Protein AF-A0AAD6ESE1-F1 (afdb_monomer_lite)

Sequence (144 aa):
MTAIGFGIGLATYAAGLIVGGLNGTIPGVFNPVYVENIKKGIHRSHSGAYDKEGRFVLEKFEQVFTKFGKTKPNALTLPEIDQLIEGHKEPNDPLGPLSETVEWKLLYIAAKDKDGFLNKDTAIGAFDGSLWDKMAKQKSSPTN

Radius of gyration: 15.94 Å; chains: 1; bounding box: 52×32×42 Å

InterPro domains:
  IPR007736 Caleosin-related [PF05042] (3-135)
  IPR007736 Caleosin-related [PTHR31495] (2-141)

Foldseek 3Di:
DVLLPDDPVLVQVVQQVVCCQQPVDGGDNPDDRDPVSVVSVLDQQLLNCADPVRDGDLVSLLVLQVVQVPPDRQKDAPVSLVVVLVVSDDPPDPCNSVVSCSVPVVLQVRAADPVRIRGNVLSVCVVVVVNVVVSNVVSVDDDD

Structure (mmCIF, N/CA/C/O backbone):
data_AF-A0AAD6ESE1-F1
#
_entry.id   AF-A0AAD6ESE1-F1
#
loop_
_atom_site.group_PDB
_atom_site.id
_atom_site.type_symbol
_atom_site.label_atom_id
_atom_site.label_alt_id
_atom_site.label_comp_id
_atom_site.label_asym_id
_atom_site.label_entity_id
_atom_site.label_seq_id
_atom_site.pdbx_PDB_ins_code
_atom_site.Cartn_x
_atom_site.Cartn_y
_atom_site.Cartn_z
_atom_site.occupancy
_atom_site.B_iso_or_equiv
_atom_site.auth_seq_id
_atom_site.auth_comp_id
_atom_site.auth_asym_id
_atom_site.auth_atom_id
_atom_site.pdbx_PDB_model_num
ATOM 1 N N . MET A 1 1 ? -12.373 7.014 -9.662 1.00 52.81 1 MET A N 1
ATOM 2 C CA . MET A 1 1 ? -11.920 7.619 -8.384 1.00 52.81 1 MET A CA 1
ATOM 3 C C . MET A 1 1 ? -12.974 8.509 -7.720 1.00 52.81 1 MET A C 1
ATOM 5 O O . MET A 1 1 ? -13.251 8.300 -6.548 1.00 52.81 1 MET A O 1
ATOM 9 N N . THR A 1 2 ? -13.649 9.420 -8.427 1.00 61.19 2 THR A N 1
ATOM 10 C CA . THR A 1 2 ? -14.770 10.206 -7.852 1.00 61.19 2 THR A CA 1
ATOM 11 C C . THR A 1 2 ? -15.949 9.336 -7.392 1.00 61.19 2 THR A C 1
ATOM 13 O O . THR A 1 2 ? -16.521 9.555 -6.321 1.00 61.19 2 THR A O 1
ATOM 16 N N . ALA A 1 3 ? -16.245 8.269 -8.145 1.00 56.31 3 ALA A N 1
ATOM 17 C CA . ALA A 1 3 ? -17.254 7.265 -7.797 1.00 56.31 3 ALA A CA 1
ATOM 18 C C . ALA A 1 3 ? -17.034 6.634 -6.409 1.00 56.31 3 ALA A C 1
ATOM 20 O O . ALA A 1 3 ? -18.006 6.361 -5.724 1.00 56.31 3 ALA A O 1
ATOM 21 N N . ILE A 1 4 ? -15.791 6.528 -5.929 1.00 59.03 4 ILE A N 1
ATOM 22 C CA . ILE A 1 4 ? -15.436 5.910 -4.636 1.00 59.03 4 ILE A CA 1
ATOM 23 C C . ILE A 1 4 ? -15.078 6.933 -3.539 1.00 59.03 4 ILE A C 1
ATOM 25 O O . ILE A 1 4 ? -14.591 6.554 -2.485 1.00 59.03 4 ILE A O 1
ATOM 29 N N . GLY A 1 5 ? -15.346 8.229 -3.756 1.00 56.50 5 GLY A N 1
ATOM 30 C CA . GLY A 1 5 ? -15.248 9.260 -2.706 1.00 56.50 5 GLY A CA 1
ATOM 31 C C . GLY A 1 5 ? -14.001 10.145 -2.755 1.00 56.50 5 GLY A C 1
ATOM 32 O O . GLY A 1 5 ? -13.892 11.075 -1.962 1.00 56.50 5 GLY A O 1
ATOM 33 N N . PHE A 1 6 ? -13.095 9.930 -3.710 1.00 63.66 6 PHE A N 1
ATOM 34 C CA . PHE A 1 6 ? -11.950 10.819 -3.897 1.00 63.66 6 PHE A CA 1
ATOM 35 C C . PHE A 1 6 ? -12.351 12.134 -4.576 1.00 63.66 6 PHE A C 1
ATOM 37 O O . PHE A 1 6 ? -13.082 12.136 -5.570 1.00 63.66 6 PHE A O 1
ATOM 44 N N . GLY A 1 7 ? -11.842 13.256 -4.061 1.00 69.88 7 GLY A N 1
ATOM 45 C CA . GLY A 1 7 ? -12.043 14.578 -4.657 1.00 69.88 7 GLY A CA 1
ATOM 46 C C . GLY A 1 7 ? -11.456 14.685 -6.071 1.00 69.88 7 GLY A C 1
ATOM 47 O O . GLY A 1 7 ? -10.522 13.966 -6.429 1.00 69.88 7 GLY A O 1
ATOM 48 N N . ILE A 1 8 ? -11.990 15.613 -6.871 1.00 67.94 8 ILE A N 1
ATOM 49 C CA . ILE A 1 8 ? -11.618 15.793 -8.287 1.00 67.94 8 ILE A CA 1
ATOM 50 C C . ILE A 1 8 ? -10.112 16.053 -8.452 1.00 67.94 8 ILE A C 1
ATOM 52 O O . ILE A 1 8 ? -9.497 15.484 -9.346 1.00 67.94 8 ILE A O 1
ATOM 56 N N . GLY A 1 9 ? -9.494 16.838 -7.561 1.00 66.62 9 GLY A N 1
ATOM 57 C CA . GLY A 1 9 ? -8.054 17.121 -7.620 1.00 66.62 9 GLY A CA 1
ATOM 58 C C . GLY A 1 9 ? -7.183 15.865 -7.497 1.00 66.62 9 GLY A C 1
ATOM 59 O O . GLY A 1 9 ? -6.293 15.645 -8.315 1.00 66.62 9 GLY A O 1
ATOM 60 N N . LEU A 1 10 ? -7.487 14.998 -6.526 1.00 64.88 10 LEU A N 1
ATOM 61 C CA . LEU A 1 10 ? -6.757 13.744 -6.323 1.00 64.88 10 LEU A CA 1
ATOM 62 C C . LEU A 1 10 ? -7.011 12.745 -7.458 1.00 64.88 10 LEU A C 1
ATOM 64 O O . LEU A 1 10 ? -6.088 12.071 -7.907 1.00 64.88 10 LEU A O 1
ATOM 68 N N . ALA A 1 11 ? -8.246 12.694 -7.964 1.00 65.06 11 ALA A N 1
ATOM 69 C CA . ALA A 1 11 ? -8.599 11.854 -9.102 1.00 65.06 11 ALA A CA 1
ATOM 70 C C . ALA A 1 11 ? -7.828 12.253 -10.372 1.00 65.06 11 ALA A C 1
ATOM 72 O O . ALA A 1 11 ? -7.295 11.382 -11.056 1.00 65.06 11 ALA A O 1
ATOM 73 N N . THR A 1 12 ? -7.729 13.551 -10.664 1.00 64.81 12 THR A N 1
ATOM 74 C CA . THR A 1 12 ? -6.972 14.072 -11.811 1.00 64.81 12 THR A CA 1
ATOM 75 C C . THR A 1 12 ? -5.474 13.820 -11.663 1.00 64.81 12 THR A C 1
ATOM 77 O O . THR A 1 12 ? -4.831 13.399 -12.622 1.00 64.81 12 THR A O 1
ATOM 80 N N . TYR A 1 13 ? -4.919 14.019 -10.464 1.00 65.31 13 TYR A N 1
ATOM 81 C CA . TYR A 1 13 ? -3.502 13.770 -10.196 1.00 65.31 13 TYR A CA 1
ATOM 82 C C . TYR A 1 13 ? -3.128 12.294 -10.390 1.00 65.31 13 TYR A C 1
ATOM 84 O O . TYR A 1 13 ? -2.220 11.981 -11.159 1.00 65.31 13 TYR A O 1
ATOM 92 N N . ALA A 1 14 ? -3.872 11.374 -9.770 1.00 65.81 14 ALA A N 1
ATOM 93 C CA . ALA A 1 14 ? -3.609 9.943 -9.898 1.00 65.81 14 ALA A CA 1
ATOM 94 C C . ALA A 1 14 ? -3.873 9.422 -11.326 1.00 65.81 14 ALA A C 1
ATOM 96 O O . ALA A 1 14 ? -3.108 8.599 -11.825 1.00 65.81 14 ALA A O 1
ATOM 97 N N . ALA A 1 15 ? -4.879 9.951 -12.036 1.00 65.88 15 ALA A N 1
ATOM 98 C CA . ALA A 1 15 ? -5.070 9.651 -13.458 1.00 65.88 15 ALA A CA 1
ATOM 99 C C . ALA A 1 15 ? -3.875 10.119 -14.304 1.00 65.88 15 ALA A C 1
ATOM 101 O O . ALA A 1 15 ? -3.433 9.397 -15.194 1.00 65.88 15 ALA A O 1
ATOM 102 N N . GLY A 1 16 ? -3.317 11.292 -13.996 1.00 65.00 16 GLY A N 1
ATOM 103 C CA . GLY A 1 16 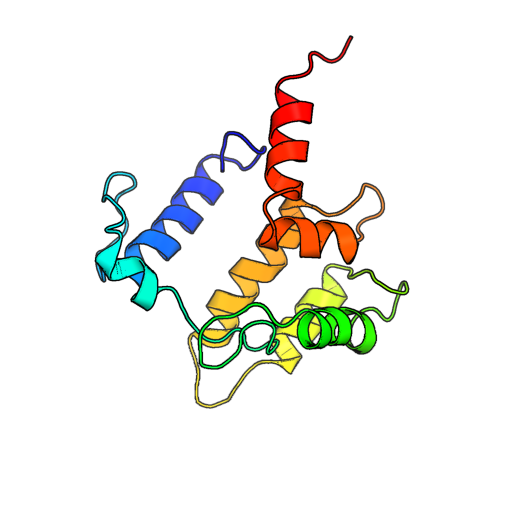? -2.126 11.812 -14.657 1.00 65.00 16 GLY A CA 1
ATOM 104 C C . GLY A 1 16 ? -0.891 10.930 -14.469 1.00 65.00 16 GLY A C 1
ATOM 105 O O . GLY A 1 16 ? -0.161 10.707 -15.432 1.00 65.00 16 GLY A O 1
ATOM 106 N N . LEU A 1 17 ? -0.689 10.376 -13.270 1.00 67.50 17 LEU A N 1
ATOM 107 C CA . LEU A 1 17 ? 0.401 9.432 -12.998 1.00 67.50 17 LEU A CA 1
ATOM 108 C C . LEU A 1 17 ? 0.235 8.120 -13.777 1.00 67.50 17 LEU A C 1
ATOM 110 O O . LEU A 1 17 ? 1.181 7.668 -14.417 1.00 67.50 17 LEU A O 1
ATOM 114 N N . ILE A 1 18 ? -0.973 7.547 -13.784 1.00 68.50 18 ILE A N 1
ATOM 115 C CA . ILE A 1 18 ? -1.273 6.297 -14.502 1.00 68.50 18 ILE A CA 1
ATOM 116 C C . ILE A 1 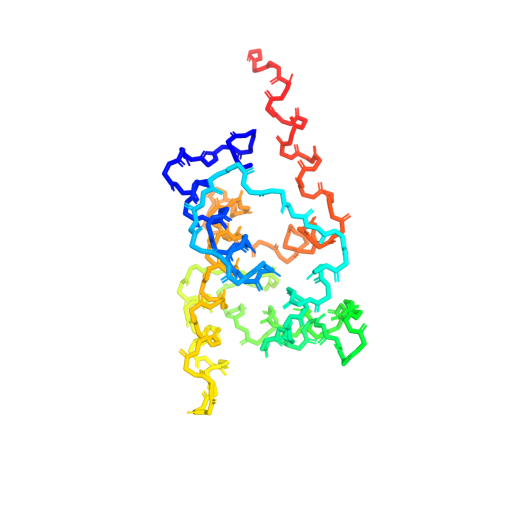18 ? -1.090 6.486 -16.014 1.00 68.50 18 ILE A C 1
ATOM 118 O O . ILE A 1 18 ? -0.383 5.718 -16.661 1.00 68.50 18 ILE A O 1
ATOM 122 N N . VAL A 1 19 ? -1.689 7.533 -16.590 1.00 66.38 19 VAL A N 1
ATOM 123 C CA . VAL A 1 19 ? -1.575 7.839 -18.025 1.00 66.38 19 VAL A CA 1
ATOM 124 C C . VAL A 1 19 ? -0.131 8.159 -18.406 1.00 66.38 19 VAL A C 1
ATOM 126 O O . VAL A 1 19 ? 0.351 7.669 -19.426 1.00 66.38 19 VAL A O 1
ATOM 129 N N . GLY A 1 20 ? 0.570 8.953 -17.594 1.00 64.62 20 GLY A N 1
ATOM 130 C CA . GLY A 1 20 ? 1.968 9.306 -17.826 1.00 64.62 20 GLY A CA 1
ATOM 131 C C . GLY A 1 20 ? 2.886 8.087 -17.814 1.00 64.62 20 GLY A C 1
ATOM 132 O O . GLY A 1 20 ? 3.679 7.918 -18.739 1.00 64.62 20 GLY A O 1
ATOM 133 N N . GLY A 1 21 ? 2.729 7.199 -16.828 1.00 63.53 21 GLY A N 1
ATOM 134 C CA . GLY A 1 21 ? 3.511 5.966 -16.722 1.00 63.53 21 GLY A CA 1
ATOM 135 C C . GLY A 1 21 ? 3.235 4.964 -17.847 1.00 63.53 21 GLY A C 1
ATOM 136 O O . GLY A 1 21 ? 4.155 4.319 -18.342 1.00 63.53 21 GLY A O 1
ATOM 137 N N . LEU A 1 22 ? 1.984 4.858 -18.304 1.00 64.31 22 LEU A N 1
ATOM 138 C CA . LEU A 1 22 ? 1.596 3.903 -19.348 1.00 64.31 22 LEU A CA 1
ATOM 139 C C .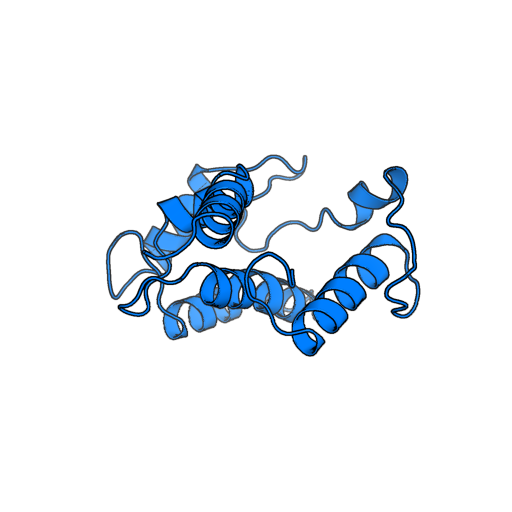 LEU A 1 22 ? 1.907 4.405 -20.765 1.00 64.31 22 LEU A C 1
ATOM 141 O O . LEU A 1 22 ? 2.367 3.637 -21.612 1.00 64.31 22 LEU A O 1
ATOM 145 N N . ASN A 1 23 ? 1.677 5.690 -21.037 1.00 67.81 23 ASN A N 1
ATOM 146 C CA . ASN A 1 23 ? 1.744 6.240 -22.391 1.00 67.81 23 ASN A CA 1
ATOM 147 C C . ASN A 1 23 ? 2.978 7.124 -22.647 1.00 67.81 23 ASN A C 1
ATOM 149 O O . ASN A 1 23 ? 3.236 7.455 -23.801 1.00 67.81 23 ASN A O 1
ATOM 153 N N . GLY A 1 24 ? 3.745 7.513 -21.620 1.00 56.94 24 GLY A N 1
ATOM 154 C CA . GLY A 1 24 ? 4.886 8.430 -21.769 1.00 56.94 24 GLY A CA 1
ATOM 155 C C . GLY A 1 24 ? 4.485 9.868 -22.127 1.00 56.94 24 GLY A C 1
ATOM 156 O O . GLY A 1 24 ? 5.318 10.654 -22.572 1.00 56.94 24 GLY A O 1
ATOM 157 N N . THR A 1 25 ? 3.206 10.216 -21.962 1.00 55.88 25 THR A N 1
ATOM 158 C CA . THR A 1 25 ? 2.628 11.520 -22.326 1.00 55.88 25 THR A CA 1
ATOM 159 C C . THR A 1 25 ? 2.191 12.317 -21.095 1.00 55.88 25 THR A C 1
ATOM 161 O O . THR A 1 25 ? 1.593 11.759 -20.179 1.00 55.88 25 THR A O 1
ATOM 164 N N . ILE A 1 26 ? 2.433 13.633 -21.118 1.00 52.59 26 ILE A N 1
ATOM 165 C CA . ILE A 1 26 ? 2.018 14.645 -20.119 1.00 52.59 26 ILE A CA 1
ATOM 166 C C . ILE A 1 26 ? 0.482 14.605 -19.885 1.00 52.59 26 ILE A C 1
ATOM 168 O O . ILE A 1 26 ? -0.263 14.292 -20.820 1.00 52.59 26 ILE A O 1
ATOM 172 N N . PRO A 1 27 ? -0.018 14.873 -18.654 1.00 47.44 27 PRO A N 1
ATOM 173 C CA . PRO A 1 27 ? -1.309 14.374 -18.190 1.00 47.44 27 PRO A CA 1
ATOM 174 C C . PRO A 1 27 ? -2.489 15.192 -18.724 1.00 47.44 27 PRO A C 1
ATOM 176 O O . PRO A 1 27 ? -2.846 16.239 -18.190 1.00 47.44 27 PRO A O 1
ATOM 179 N N . GLY A 1 28 ? -3.141 14.672 -19.759 1.00 49.28 28 GLY A N 1
ATOM 180 C CA . GLY A 1 28 ? -4.519 15.014 -20.095 1.00 49.28 28 GLY A CA 1
ATOM 181 C C . GLY A 1 28 ? -5.460 13.931 -19.568 1.00 49.28 28 GLY A C 1
ATOM 182 O O . GLY A 1 28 ? -5.263 12.755 -19.861 1.00 49.28 28 GLY A O 1
ATOM 183 N N . VAL A 1 29 ? -6.510 14.325 -18.839 1.00 50.44 29 VAL A N 1
ATOM 184 C CA . VAL A 1 29 ? -7.563 13.438 -18.279 1.00 50.44 29 VAL A CA 1
ATOM 185 C C . VAL A 1 29 ? -8.287 12.605 -19.358 1.00 50.44 29 VAL A C 1
ATOM 187 O O . VAL A 1 29 ? -8.977 11.642 -19.041 1.00 50.44 29 VAL A O 1
ATOM 190 N N . PHE A 1 30 ? -8.097 12.944 -20.636 1.00 55.03 30 PHE A N 1
ATOM 191 C CA . PHE A 1 30 ? -8.759 12.328 -21.787 1.00 55.03 30 PHE A CA 1
ATOM 192 C C . PHE A 1 30 ? -7.862 11.419 -22.631 1.00 55.03 30 PHE A C 1
ATOM 194 O O . PHE A 1 30 ? -8.313 10.926 -23.663 1.00 55.03 30 PHE A O 1
ATOM 201 N N . ASN A 1 31 ? -6.611 11.184 -22.232 1.00 58.06 31 ASN A N 1
ATOM 202 C CA . ASN A 1 31 ? -5.766 10.261 -22.982 1.00 58.06 31 ASN A CA 1
ATOM 203 C C . ASN A 1 31 ? -6.208 8.816 -22.697 1.00 58.06 31 ASN A C 1
ATOM 205 O O . ASN A 1 31 ? -6.181 8.396 -21.536 1.00 58.06 31 ASN A O 1
ATOM 209 N N . PRO A 1 32 ? -6.607 8.041 -23.722 1.00 63.12 32 PRO A N 1
ATOM 210 C CA . PRO A 1 32 ? -6.983 6.652 -23.525 1.00 63.12 32 PRO A CA 1
ATOM 211 C C . PRO A 1 32 ? -5.784 5.844 -23.018 1.00 63.12 32 PRO A C 1
ATOM 213 O O . PRO A 1 32 ? -4.647 6.020 -23.465 1.00 63.12 32 PRO A O 1
ATOM 216 N N . VAL A 1 33 ? -6.039 4.937 -22.076 1.00 61.72 33 VAL A N 1
ATOM 217 C CA . VAL A 1 33 ? -5.076 3.901 -21.700 1.00 61.72 33 VAL A CA 1
ATOM 218 C C . VAL A 1 33 ? -5.159 2.798 -22.748 1.00 61.72 33 VAL A C 1
ATOM 220 O O . VAL A 1 33 ? -6.208 2.179 -22.919 1.00 61.72 33 VAL A O 1
ATOM 223 N N . TYR A 1 34 ? -4.060 2.549 -23.454 1.00 68.88 34 TYR A N 1
ATOM 224 C CA . TYR A 1 34 ? -4.002 1.467 -24.431 1.00 68.88 34 TYR A CA 1
ATOM 225 C C . TYR A 1 34 ? -3.686 0.143 -23.731 1.00 68.88 34 TYR A C 1
ATOM 227 O O . TYR A 1 34 ? -2.738 0.060 -22.950 1.00 68.88 34 TYR A O 1
ATOM 235 N N . VAL A 1 35 ? -4.450 -0.913 -24.030 1.00 67.62 35 VAL A N 1
ATOM 236 C CA . VAL A 1 35 ? -4.269 -2.246 -23.416 1.00 67.62 35 VAL A CA 1
ATOM 237 C C . VAL A 1 35 ? -2.851 -2.781 -23.644 1.00 67.62 35 VAL A C 1
ATOM 239 O O . VAL A 1 35 ? -2.232 -3.326 -22.735 1.00 67.62 35 VAL A O 1
ATOM 242 N N . GLU A 1 36 ? -2.284 -2.541 -24.826 1.00 70.31 36 GLU A N 1
ATOM 243 C CA . GLU A 1 36 ? -0.896 -2.882 -25.171 1.00 70.31 36 GLU A CA 1
ATOM 244 C C . GLU A 1 36 ? 0.161 -2.208 -24.277 1.00 70.31 36 GLU A C 1
ATOM 246 O O . GLU A 1 36 ? 1.272 -2.728 -24.134 1.00 70.31 36 GLU A O 1
ATOM 251 N N . ASN A 1 37 ? -0.184 -1.077 -23.654 1.00 64.94 37 ASN A N 1
ATOM 252 C CA . ASN A 1 37 ? 0.681 -0.325 -22.753 1.00 64.94 37 ASN A CA 1
ATOM 253 C C . ASN A 1 37 ? 0.527 -0.754 -21.292 1.00 64.94 37 ASN A C 1
ATOM 255 O O . ASN A 1 37 ? 1.393 -0.401 -20.500 1.00 64.94 37 ASN A O 1
ATOM 259 N N . ILE A 1 38 ? -0.484 -1.555 -20.924 1.00 65.56 38 ILE A N 1
ATOM 260 C CA . ILE A 1 38 ? -0.700 -2.009 -19.534 1.00 65.56 38 ILE A CA 1
ATOM 261 C C . ILE A 1 38 ? 0.553 -2.689 -18.971 1.00 65.56 38 ILE A C 1
ATOM 263 O O . ILE A 1 38 ? 0.924 -2.447 -17.826 1.00 65.56 38 ILE A O 1
ATOM 267 N N . LYS A 1 39 ? 1.282 -3.444 -19.803 1.00 60.59 39 LYS A N 1
ATOM 268 C CA . LYS A 1 39 ? 2.556 -4.075 -19.423 1.00 60.59 39 LYS A CA 1
ATOM 269 C C . LYS A 1 39 ? 3.634 -3.091 -18.947 1.00 60.59 39 LYS A C 1
ATOM 271 O O . LYS A 1 39 ? 4.526 -3.498 -18.219 1.00 60.59 39 LYS A O 1
ATOM 276 N N . LYS A 1 40 ? 3.568 -1.814 -19.347 1.00 65.44 40 LYS A N 1
ATOM 277 C CA . LYS A 1 40 ? 4.496 -0.754 -18.908 1.00 65.44 40 LYS A CA 1
ATOM 278 C C . LYS A 1 40 ? 4.186 -0.259 -17.496 1.00 65.44 40 LYS A C 1
ATOM 280 O O . LYS A 1 40 ? 5.070 0.263 -16.833 1.00 65.44 40 LYS A O 1
ATOM 285 N N . GLY A 1 41 ? 2.944 -0.431 -17.047 1.00 60.34 41 GLY A N 1
ATOM 286 C CA . GLY A 1 41 ? 2.526 -0.139 -15.677 1.00 60.34 41 GLY A CA 1
ATOM 287 C C . GLY A 1 41 ? 2.815 -1.284 -14.717 1.00 60.34 41 GLY A C 1
ATOM 288 O O . GLY A 1 41 ? 2.689 -1.102 -13.514 1.00 60.34 41 GLY A O 1
ATOM 289 N N . ILE A 1 42 ? 3.227 -2.449 -15.231 1.00 58.62 42 ILE A N 1
ATOM 290 C CA . ILE A 1 42 ? 3.737 -3.544 -14.409 1.00 58.62 42 ILE A CA 1
ATOM 291 C C . ILE A 1 42 ? 5.152 -3.159 -13.974 1.00 58.62 42 ILE A C 1
ATOM 293 O O . ILE A 1 42 ? 6.144 -3.538 -14.594 1.00 58.62 42 ILE A O 1
ATOM 297 N N . HIS A 1 43 ? 5.245 -2.368 -12.910 1.00 61.78 43 HIS A N 1
ATOM 298 C CA . HIS A 1 43 ? 6.477 -2.234 -12.149 1.00 61.78 43 HIS A CA 1
ATOM 299 C C . HIS A 1 43 ? 6.463 -3.255 -11.011 1.00 61.78 43 HIS A C 1
ATOM 301 O O . HIS A 1 43 ? 5.416 -3.564 -10.437 1.00 61.78 43 HIS A O 1
ATOM 307 N N . ARG A 1 44 ? 7.629 -3.826 -10.688 1.00 57.03 44 ARG A N 1
ATOM 308 C CA . ARG A 1 44 ? 7.729 -4.731 -9.541 1.00 57.03 44 ARG A CA 1
ATOM 309 C C . ARG A 1 44 ? 7.369 -3.922 -8.295 1.00 57.03 44 ARG A C 1
ATOM 311 O O . ARG A 1 44 ? 7.935 -2.855 -8.078 1.00 57.03 44 ARG A O 1
ATOM 318 N N . SER A 1 45 ? 6.424 -4.406 -7.493 1.00 61.16 45 SER A N 1
ATOM 319 C CA . SER A 1 45 ? 6.187 -3.780 -6.193 1.00 61.16 45 SER A CA 1
ATOM 320 C C . SER A 1 45 ? 7.423 -3.998 -5.330 1.00 61.16 45 SER A C 1
ATOM 322 O O . SER A 1 45 ? 7.896 -5.131 -5.213 1.00 61.16 45 SER A O 1
ATOM 324 N N . HIS A 1 46 ? 7.921 -2.940 -4.697 1.00 64.06 46 HIS A N 1
ATOM 325 C CA . HIS A 1 46 ? 9.034 -3.049 -3.756 1.00 64.06 46 HIS A CA 1
ATOM 326 C C . HIS A 1 46 ? 8.691 -3.956 -2.560 1.00 64.06 46 HIS A C 1
ATOM 328 O O . HIS A 1 46 ? 9.568 -4.604 -1.997 1.00 64.06 46 HIS A O 1
ATOM 334 N N . SER A 1 47 ? 7.397 -4.123 -2.258 1.00 63.16 47 SER A N 1
ATOM 335 C CA . SER A 1 47 ? 6.906 -5.102 -1.280 1.00 63.16 47 SER A CA 1
ATOM 336 C C . SER A 1 47 ? 7.075 -6.573 -1.690 1.00 63.16 47 SER A C 1
ATOM 338 O O . SER A 1 47 ? 6.882 -7.469 -0.871 1.00 63.16 47 SER A O 1
ATOM 340 N N . GLY A 1 48 ? 7.394 -6.856 -2.958 1.00 66.56 48 GLY A N 1
ATOM 341 C CA . GLY A 1 48 ? 7.454 -8.217 -3.494 1.00 66.56 48 GLY A CA 1
ATOM 342 C C . GLY A 1 48 ? 6.085 -8.885 -3.665 1.00 66.56 48 GLY A C 1
ATOM 343 O O . GLY A 1 48 ? 6.029 -10.073 -3.972 1.00 66.56 48 GLY A O 1
ATOM 344 N N . ALA A 1 49 ? 4.989 -8.136 -3.500 1.00 71.50 49 ALA A N 1
ATOM 345 C CA . ALA A 1 49 ? 3.626 -8.619 -3.719 1.00 71.50 49 ALA A CA 1
ATOM 346 C C . ALA A 1 49 ? 3.343 -9.009 -5.180 1.00 71.50 49 ALA A C 1
ATOM 348 O O . ALA A 1 49 ? 2.361 -9.696 -5.433 1.00 71.50 49 ALA A O 1
ATOM 349 N N . TYR A 1 50 ? 4.203 -8.612 -6.122 1.00 71.38 50 TYR A N 1
ATOM 350 C CA . TYR A 1 50 ? 4.186 -9.092 -7.501 1.00 71.38 50 TYR A CA 1
ATOM 351 C C . TYR A 1 50 ? 5.520 -9.753 -7.850 1.00 71.38 50 TYR A C 1
ATOM 353 O O . TYR A 1 50 ? 6.585 -9.184 -7.591 1.00 71.38 50 TYR A O 1
ATOM 361 N N . ASP A 1 51 ? 5.464 -10.946 -8.442 1.00 73.75 51 ASP A N 1
ATOM 362 C CA . ASP A 1 51 ? 6.654 -11.650 -8.925 1.00 73.75 51 ASP A CA 1
ATOM 363 C C . ASP A 1 51 ? 7.171 -11.100 -10.270 1.00 73.75 51 ASP A C 1
ATOM 365 O O . ASP A 1 51 ? 6.707 -10.076 -10.776 1.00 73.75 51 ASP A O 1
ATOM 369 N N . LYS A 1 52 ? 8.194 -11.749 -10.846 1.00 69.75 52 LYS A N 1
ATOM 370 C CA . LYS A 1 52 ? 8.824 -11.292 -12.100 1.00 69.75 52 LYS A CA 1
ATOM 371 C C . LYS A 1 52 ? 7.880 -11.399 -13.297 1.00 69.75 52 LYS A C 1
ATOM 373 O O . LYS A 1 52 ? 8.094 -10.727 -14.301 1.00 69.75 52 LYS A O 1
ATOM 378 N N . GLU A 1 53 ? 6.863 -12.236 -13.170 1.00 69.50 53 GLU A N 1
ATOM 379 C CA . GLU A 1 53 ? 5.830 -12.508 -14.153 1.00 69.50 53 GLU A CA 1
ATOM 380 C C . GLU A 1 53 ? 4.582 -11.630 -13.929 1.00 69.50 53 GLU A C 1
ATOM 382 O O . GLU A 1 53 ? 3.628 -11.719 -14.700 1.00 69.50 53 GLU A O 1
ATOM 387 N N . GLY A 1 54 ? 4.586 -10.766 -12.904 1.00 67.62 54 GLY A N 1
ATOM 388 C CA . GLY A 1 54 ? 3.481 -9.865 -12.574 1.00 67.62 54 GLY A CA 1
ATOM 389 C C . GLY A 1 54 ? 2.312 -10.547 -11.860 1.00 67.62 54 GLY A C 1
ATOM 390 O O . GLY A 1 54 ? 1.214 -9.994 -11.822 1.00 67.62 54 GLY A O 1
ATOM 391 N N . ARG A 1 55 ? 2.508 -11.743 -11.296 1.00 75.06 55 ARG A N 1
ATOM 392 C CA . ARG A 1 55 ? 1.480 -12.459 -10.528 1.00 75.06 55 ARG A CA 1
ATOM 393 C C . ARG A 1 55 ? 1.474 -11.975 -9.087 1.00 75.06 55 ARG A C 1
ATOM 395 O O . ARG A 1 55 ? 2.535 -11.781 -8.495 1.00 75.06 55 ARG A O 1
ATOM 402 N N . PHE A 1 56 ? 0.282 -11.825 -8.515 1.00 79.31 56 PHE A N 1
ATOM 403 C CA . PHE A 1 56 ? 0.134 -11.474 -7.107 1.00 79.31 56 PHE A CA 1
ATOM 404 C C . PHE A 1 56 ? 0.585 -12.633 -6.208 1.00 79.31 56 PHE A C 1
ATOM 406 O O . PHE A 1 56 ? 0.078 -13.752 -6.316 1.00 79.31 56 PHE A O 1
ATOM 413 N N . VAL A 1 57 ? 1.527 -12.361 -5.307 1.00 84.81 57 VAL A N 1
ATOM 414 C CA . VAL A 1 57 ? 2.073 -13.320 -4.344 1.00 84.81 57 VAL A CA 1
ATOM 415 C C . VAL A 1 57 ? 1.531 -12.983 -2.962 1.00 84.81 57 VAL A C 1
ATOM 417 O O . VAL A 1 57 ? 2.111 -12.179 -2.229 1.00 84.81 57 VAL A O 1
ATOM 420 N N . LEU A 1 58 ? 0.416 -13.626 -2.601 1.00 84.81 58 LEU A N 1
ATOM 421 C CA . LEU A 1 58 ? -0.281 -13.380 -1.337 1.00 84.81 58 LEU A CA 1
ATOM 422 C C . LEU A 1 58 ? 0.662 -13.484 -0.132 1.00 84.81 58 LEU A C 1
ATOM 424 O O . LEU A 1 58 ? 0.684 -12.583 0.692 1.00 84.81 58 LEU A O 1
ATOM 428 N N . GLU A 1 59 ? 1.507 -14.513 -0.067 1.00 86.62 59 GLU A N 1
ATOM 429 C CA . GLU A 1 59 ? 2.443 -14.713 1.049 1.00 86.62 59 GLU A CA 1
ATOM 430 C C . GLU A 1 59 ? 3.368 -13.502 1.280 1.00 86.62 59 GLU A C 1
ATOM 432 O O . GLU A 1 59 ? 3.585 -13.078 2.415 1.00 86.62 59 GLU A O 1
ATOM 437 N N . LYS A 1 60 ? 3.889 -12.901 0.202 1.00 85.19 60 LYS A N 1
ATOM 438 C CA . LYS A 1 60 ? 4.750 -11.710 0.281 1.00 85.19 60 LYS A CA 1
ATOM 439 C C . LYS A 1 60 ? 3.971 -10.482 0.718 1.00 85.19 60 LYS A C 1
ATOM 441 O O . LYS A 1 60 ? 4.465 -9.689 1.517 1.00 85.19 60 LYS A O 1
ATOM 446 N N . PHE A 1 61 ? 2.735 -10.369 0.252 1.00 86.62 61 PHE A N 1
ATOM 447 C CA . PHE A 1 61 ? 1.834 -9.325 0.702 1.00 86.62 61 PHE A CA 1
ATOM 448 C C . PHE A 1 61 ? 1.491 -9.464 2.192 1.00 86.62 61 PHE A C 1
ATOM 450 O O . PHE A 1 61 ? 1.525 -8.485 2.924 1.00 86.62 61 PHE A O 1
ATOM 457 N N . GLU A 1 62 ? 1.220 -10.668 2.692 1.00 88.50 62 GLU A N 1
ATOM 458 C CA . GLU A 1 62 ? 0.944 -10.871 4.118 1.00 88.50 62 GLU A CA 1
ATOM 459 C C . GLU A 1 62 ? 2.166 -10.566 4.994 1.00 88.50 62 GLU A C 1
ATOM 461 O O . GLU A 1 62 ? 2.022 -9.965 6.062 1.00 88.50 62 GLU A O 1
ATOM 466 N N . GLN A 1 63 ? 3.373 -10.893 4.512 1.00 90.00 63 GLN A N 1
ATOM 467 C CA . GLN A 1 63 ? 4.637 -10.579 5.190 1.00 90.00 63 GLN A CA 1
ATOM 468 C C . GLN A 1 63 ? 4.810 -9.076 5.454 1.00 90.00 63 GLN A C 1
ATOM 470 O O . GLN A 1 63 ? 5.408 -8.712 6.469 1.00 90.00 63 GLN A O 1
ATOM 475 N N . VAL A 1 64 ? 4.250 -8.196 4.615 1.00 89.38 64 VAL A N 1
ATOM 476 C CA . VAL A 1 64 ? 4.224 -6.745 4.869 1.00 89.38 64 VAL A CA 1
ATOM 477 C C . VAL A 1 64 ? 3.525 -6.430 6.192 1.00 89.38 64 VAL A C 1
ATOM 479 O O . VAL A 1 64 ? 4.079 -5.726 7.035 1.00 89.38 64 VAL A O 1
ATOM 482 N N . PHE A 1 65 ? 2.333 -6.983 6.410 1.00 91.00 65 PHE A N 1
ATOM 483 C CA . PHE A 1 65 ? 1.546 -6.715 7.614 1.00 91.00 65 PHE A CA 1
ATOM 484 C C . PHE A 1 65 ? 2.194 -7.329 8.851 1.00 91.00 65 PHE A C 1
ATOM 486 O O . PHE A 1 65 ? 2.157 -6.724 9.918 1.00 91.00 65 PHE A O 1
ATOM 493 N N . THR A 1 66 ? 2.841 -8.487 8.711 1.00 90.62 66 THR A N 1
ATOM 494 C CA . THR A 1 66 ? 3.627 -9.086 9.797 1.00 90.62 66 THR A CA 1
ATOM 495 C C . THR A 1 66 ? 4.850 -8.239 10.159 1.00 90.62 66 THR A C 1
ATOM 497 O O . THR A 1 66 ? 5.181 -8.116 11.334 1.00 90.62 66 THR A O 1
ATOM 500 N N . LYS A 1 67 ? 5.529 -7.647 9.169 1.00 90.88 67 LYS A N 1
ATOM 501 C CA . LYS A 1 67 ? 6.769 -6.885 9.376 1.00 90.88 67 LYS A CA 1
ATOM 502 C C . LYS A 1 67 ? 6.524 -5.462 9.885 1.00 90.88 67 LYS A C 1
ATOM 504 O O . LYS A 1 67 ? 7.281 -4.977 10.727 1.00 90.88 67 LYS A O 1
ATOM 509 N N . PHE A 1 68 ? 5.501 -4.788 9.363 1.00 91.19 68 PHE A N 1
ATOM 510 C CA . PHE A 1 68 ? 5.260 -3.364 9.615 1.00 91.19 68 PHE A CA 1
ATOM 511 C C . PHE A 1 68 ? 4.058 -3.087 10.532 1.00 91.19 68 PHE A C 1
ATOM 513 O O . PHE A 1 68 ? 4.039 -2.040 11.172 1.00 91.19 68 PHE A O 1
ATOM 520 N N . GLY A 1 69 ? 3.102 -4.015 10.667 1.00 90.31 69 GLY A N 1
ATOM 521 C CA . GLY A 1 69 ? 1.925 -3.882 11.538 1.00 90.31 69 GLY A CA 1
ATOM 522 C C . GLY A 1 69 ? 2.242 -4.140 13.010 1.00 90.31 69 GLY A C 1
ATOM 523 O O . GLY A 1 69 ? 1.882 -5.179 13.564 1.00 90.31 69 GLY A O 1
ATOM 524 N N . LYS A 1 70 ? 2.944 -3.203 13.650 1.00 92.00 70 LYS A N 1
ATOM 525 C CA . LYS A 1 70 ? 3.417 -3.308 15.041 1.00 92.00 70 LYS A CA 1
ATOM 526 C C . LYS A 1 70 ? 2.338 -2.940 16.058 1.00 92.00 70 LYS A C 1
ATOM 528 O O . LYS A 1 70 ? 2.349 -3.443 17.177 1.00 92.00 70 LYS A O 1
ATOM 533 N N . THR A 1 71 ? 1.422 -2.059 15.676 1.00 91.69 71 THR A N 1
ATOM 534 C CA . THR A 1 71 ? 0.368 -1.515 16.538 1.00 91.69 71 THR A CA 1
ATOM 535 C C . THR A 1 71 ? -0.774 -2.509 16.700 1.00 91.69 71 THR A C 1
ATOM 537 O O . THR A 1 71 ? -1.315 -2.674 17.793 1.00 91.69 71 THR A O 1
ATOM 540 N N . LYS A 1 72 ? -1.147 -3.184 15.609 1.00 91.06 72 LYS A N 1
ATOM 541 C CA . LYS A 1 72 ? -2.223 -4.172 15.585 1.00 91.06 72 LYS A CA 1
ATOM 542 C C . LYS A 1 72 ? -1.878 -5.289 14.595 1.00 91.06 72 LYS A C 1
ATOM 544 O O . LYS A 1 72 ? -1.543 -4.986 13.450 1.00 91.06 72 LYS A O 1
ATOM 549 N N . PRO A 1 73 ? -2.012 -6.570 14.986 1.00 90.00 73 PRO A N 1
ATOM 550 C CA . PRO A 1 73 ? -1.818 -7.680 14.064 1.00 90.00 73 PRO A CA 1
ATOM 551 C C . PRO A 1 73 ? -2.708 -7.543 12.826 1.00 90.00 73 PRO A C 1
ATOM 553 O O . PRO A 1 73 ? -3.895 -7.237 12.944 1.00 90.00 73 PRO A O 1
ATOM 556 N N . ASN A 1 74 ? -2.143 -7.817 11.648 1.00 91.81 74 ASN A N 1
ATOM 557 C CA . ASN A 1 74 ? -2.842 -7.757 10.359 1.00 91.81 74 ASN A CA 1
ATOM 558 C C . ASN A 1 74 ? -3.446 -6.382 10.018 1.00 91.81 74 ASN A C 1
ATOM 560 O O . ASN A 1 74 ? -4.416 -6.311 9.261 1.00 91.81 74 ASN A O 1
ATOM 564 N N . ALA A 1 75 ? -2.891 -5.290 10.540 1.00 93.38 75 ALA A N 1
ATOM 565 C CA . ALA A 1 75 ? -3.297 -3.952 10.144 1.00 93.38 75 ALA A CA 1
ATOM 566 C C . ALA A 1 75 ? -2.121 -2.975 10.129 1.00 93.38 75 ALA A C 1
ATOM 568 O O . ALA A 1 75 ? -1.127 -3.177 10.821 1.00 93.38 75 ALA A O 1
ATOM 569 N N . LEU A 1 76 ? -2.257 -1.915 9.335 1.00 94.50 76 LEU A N 1
ATOM 570 C CA . LEU A 1 76 ? -1.272 -0.843 9.233 1.00 94.50 76 LEU A CA 1
ATOM 571 C C . LEU A 1 76 ? -1.904 0.506 9.564 1.00 94.50 76 LEU A C 1
ATOM 573 O O . LEU A 1 76 ? -2.996 0.837 9.099 1.00 94.50 76 LEU A O 1
ATOM 577 N N . THR A 1 77 ? -1.181 1.300 10.336 1.00 94.81 77 THR A N 1
ATOM 578 C CA . THR A 1 77 ? -1.437 2.725 10.549 1.00 94.81 77 THR A CA 1
ATOM 579 C C . THR A 1 77 ? -0.662 3.567 9.531 1.00 94.81 77 THR A C 1
ATOM 581 O O . THR A 1 77 ? 0.290 3.091 8.911 1.00 94.81 77 THR A O 1
ATOM 584 N N . LEU A 1 78 ? -1.024 4.844 9.363 1.00 91.25 78 LEU A N 1
ATOM 585 C CA . LEU A 1 78 ? -0.284 5.742 8.463 1.00 91.25 78 LEU A CA 1
ATOM 586 C C . LEU A 1 78 ? 1.226 5.833 8.793 1.00 91.25 78 LEU A C 1
ATOM 588 O O . LEU A 1 78 ? 2.021 5.720 7.863 1.00 91.25 78 LEU A O 1
ATOM 592 N N . PRO A 1 79 ? 1.657 5.945 10.069 1.00 93.19 79 PRO A N 1
ATOM 593 C CA . PRO A 1 79 ? 3.083 5.930 10.401 1.00 93.19 79 PRO A CA 1
ATOM 594 C C . PRO A 1 79 ? 3.790 4.611 10.059 1.00 93.19 79 PRO A C 1
ATOM 596 O O . PRO A 1 79 ? 4.969 4.611 9.718 1.00 93.19 79 PRO A O 1
ATOM 599 N N . GLU A 1 80 ? 3.095 3.476 10.144 1.00 93.31 80 GLU A N 1
ATOM 600 C CA . GLU A 1 80 ? 3.655 2.172 9.758 1.00 93.31 80 GLU A CA 1
ATOM 601 C C . GLU A 1 80 ? 3.762 2.027 8.240 1.00 93.31 80 GLU A C 1
ATOM 603 O O . GLU A 1 80 ? 4.697 1.398 7.750 1.00 93.31 80 GLU A O 1
ATOM 608 N N . ILE A 1 81 ? 2.861 2.667 7.492 1.00 91.31 81 ILE A N 1
ATOM 609 C CA . ILE A 1 81 ? 2.975 2.806 6.038 1.00 91.31 81 ILE A CA 1
ATOM 610 C C . ILE A 1 81 ? 4.170 3.690 5.668 1.00 91.31 81 ILE A C 1
ATOM 612 O O . ILE A 1 81 ? 4.919 3.339 4.762 1.00 91.31 81 ILE A O 1
ATOM 616 N N . ASP A 1 82 ? 4.405 4.796 6.380 1.00 88.62 82 ASP A N 1
ATOM 617 C CA . ASP A 1 82 ? 5.608 5.612 6.166 1.00 88.62 82 ASP A CA 1
ATOM 618 C C . ASP A 1 82 ? 6.893 4.804 6.442 1.00 88.62 82 ASP A C 1
ATOM 620 O O . ASP A 1 82 ? 7.849 4.885 5.672 1.00 88.62 82 ASP A O 1
ATOM 624 N N . GLN A 1 83 ? 6.901 3.957 7.483 1.00 89.62 83 GLN A N 1
ATOM 625 C CA . GLN A 1 83 ? 8.009 3.026 7.751 1.00 89.62 83 GLN A CA 1
ATOM 626 C C . GLN A 1 83 ? 8.175 1.967 6.656 1.00 89.62 83 GLN A C 1
ATOM 628 O O . GLN A 1 83 ? 9.307 1.592 6.350 1.00 89.62 83 GLN A O 1
ATOM 633 N N . LEU A 1 84 ? 7.074 1.478 6.079 1.00 89.19 84 LEU A N 1
ATOM 634 C CA . LEU A 1 84 ? 7.107 0.564 4.941 1.00 89.19 84 LEU A CA 1
ATOM 635 C C . LEU A 1 84 ? 7.774 1.213 3.730 1.00 89.19 84 LEU A C 1
ATOM 637 O O . LEU A 1 84 ? 8.714 0.640 3.189 1.00 89.19 84 LEU A O 1
ATOM 641 N N . ILE A 1 85 ? 7.331 2.416 3.360 1.00 85.62 85 ILE A N 1
ATOM 642 C CA . ILE A 1 85 ? 7.867 3.153 2.211 1.00 85.62 85 ILE A CA 1
ATOM 643 C C . ILE A 1 85 ? 9.360 3.422 2.419 1.00 85.62 85 ILE A C 1
ATOM 645 O O . ILE A 1 85 ? 10.157 3.230 1.507 1.00 85.62 85 ILE A O 1
ATOM 649 N N . GLU A 1 86 ? 9.764 3.832 3.626 1.00 83.25 86 GLU A N 1
ATOM 650 C CA . GLU A 1 86 ? 11.178 4.042 3.955 1.00 83.25 86 GLU A CA 1
ATOM 651 C C . GLU A 1 86 ? 11.991 2.744 3.867 1.00 83.25 86 GLU A C 1
ATOM 653 O O . GLU A 1 86 ? 13.086 2.729 3.312 1.00 83.25 86 GLU A O 1
ATOM 658 N N . GLY A 1 87 ? 11.447 1.641 4.386 1.00 81.81 87 GLY A N 1
ATOM 659 C CA . GLY A 1 87 ? 12.112 0.338 4.414 1.00 81.81 87 GLY A CA 1
ATOM 660 C C . GLY A 1 87 ? 12.262 -0.334 3.048 1.00 81.81 87 GLY A C 1
ATOM 661 O O . GLY A 1 87 ? 12.976 -1.333 2.952 1.00 81.81 87 GLY A O 1
ATOM 662 N N . HIS A 1 88 ? 11.591 0.185 2.023 1.00 79.25 88 HIS A N 1
ATOM 663 C CA . HIS A 1 88 ? 11.609 -0.315 0.651 1.00 79.25 88 HIS A CA 1
ATOM 664 C C . HIS A 1 88 ? 12.382 0.585 -0.324 1.00 79.25 88 HIS A C 1
ATOM 666 O O . HIS A 1 88 ? 12.543 0.220 -1.488 1.00 79.25 88 HIS A O 1
ATOM 672 N N . LYS A 1 89 ? 12.915 1.728 0.131 1.00 74.19 89 LYS A N 1
ATOM 673 C CA . LYS A 1 89 ? 13.732 2.600 -0.719 1.00 74.19 89 LYS A CA 1
ATOM 674 C C . LYS A 1 89 ? 14.997 1.884 -1.187 1.00 74.19 89 LYS A C 1
ATOM 676 O O . LYS A 1 89 ? 15.839 1.497 -0.375 1.00 74.19 89 LYS A O 1
ATOM 681 N N . GLU A 1 90 ? 15.179 1.799 -2.500 1.00 70.62 90 GLU A N 1
ATOM 682 C CA . GLU A 1 90 ? 16.418 1.321 -3.107 1.00 70.62 90 GLU A CA 1
ATOM 683 C C . GLU A 1 90 ? 17.281 2.503 -3.590 1.00 70.62 90 GLU A C 1
ATOM 685 O O . GLU A 1 90 ? 16.779 3.383 -4.289 1.00 70.62 90 GLU A O 1
ATOM 690 N N . PRO A 1 91 ? 18.596 2.541 -3.286 1.00 65.31 91 PRO A N 1
ATOM 691 C CA . PRO A 1 91 ? 19.476 3.651 -3.680 1.00 65.31 91 PRO A CA 1
ATOM 692 C C . PRO A 1 91 ? 19.552 3.912 -5.191 1.00 65.31 91 PRO A C 1
ATOM 694 O O . PRO A 1 91 ? 19.883 5.020 -5.607 1.00 65.31 91 PRO A O 1
ATOM 697 N N . ASN A 1 92 ? 19.258 2.895 -6.005 1.00 65.31 92 ASN A N 1
ATOM 698 C CA . ASN A 1 92 ? 19.329 2.952 -7.464 1.00 65.31 92 ASN A CA 1
ATOM 699 C C . ASN A 1 92 ? 17.956 3.170 -8.129 1.00 65.31 92 ASN A C 1
ATOM 701 O O . ASN A 1 92 ? 17.886 3.158 -9.357 1.00 65.31 92 ASN A O 1
ATOM 705 N N . ASP A 1 93 ? 16.889 3.386 -7.348 1.00 64.44 93 ASP A N 1
ATOM 706 C CA . ASP A 1 93 ? 15.551 3.710 -7.854 1.00 64.44 93 ASP A CA 1
ATOM 707 C C . ASP A 1 93 ? 15.019 5.022 -7.238 1.00 64.44 93 ASP A C 1
ATOM 709 O O . ASP A 1 93 ? 14.352 5.022 -6.202 1.00 64.44 93 ASP A O 1
ATOM 713 N N . PRO A 1 94 ? 15.291 6.179 -7.869 1.00 57.34 94 PRO A N 1
ATOM 714 C CA . PRO A 1 94 ? 14.836 7.474 -7.368 1.00 57.34 94 PRO A CA 1
ATOM 715 C C . PRO A 1 94 ? 13.327 7.721 -7.552 1.00 57.34 94 PRO A C 1
ATOM 717 O O . PRO A 1 94 ? 12.795 8.645 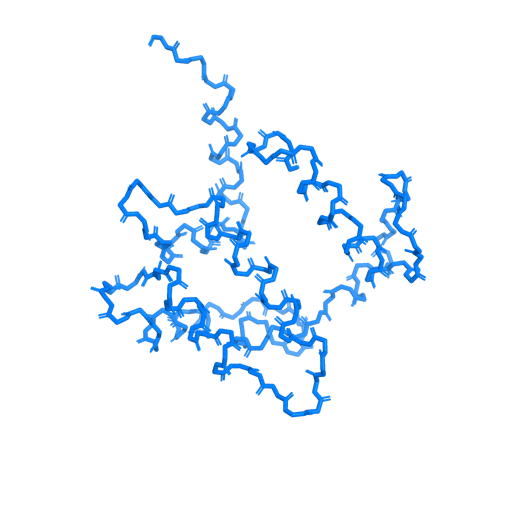-6.935 1.00 57.34 94 PRO A O 1
ATOM 720 N N . LEU A 1 95 ? 12.626 6.934 -8.382 1.00 61.56 95 LEU A N 1
ATOM 721 C CA . LEU A 1 95 ? 11.177 7.065 -8.605 1.00 61.56 95 LEU A CA 1
ATOM 722 C C . LEU A 1 95 ? 10.358 6.036 -7.813 1.00 61.56 95 LEU A C 1
ATOM 724 O O . LEU A 1 95 ? 9.182 6.282 -7.534 1.00 61.56 95 LEU A O 1
ATOM 728 N N . GLY A 1 96 ? 10.974 4.931 -7.400 1.00 63.66 96 GLY A N 1
ATOM 729 C CA . GLY A 1 96 ? 10.367 3.876 -6.591 1.00 63.66 96 GLY A CA 1
ATOM 730 C C . GLY A 1 96 ? 9.640 4.378 -5.340 1.00 63.66 96 GLY A C 1
ATOM 731 O O . GLY A 1 96 ? 8.455 4.074 -5.179 1.00 63.66 96 GLY A O 1
ATOM 732 N N . PRO A 1 97 ? 10.260 5.244 -4.512 1.00 64.94 97 PRO A N 1
ATOM 733 C CA . PRO A 1 97 ? 9.617 5.782 -3.316 1.00 64.94 97 PRO A CA 1
ATOM 734 C C . PRO A 1 97 ? 8.386 6.644 -3.623 1.00 64.94 97 PRO A C 1
ATOM 736 O O . PRO A 1 97 ? 7.449 6.676 -2.826 1.00 64.94 97 PRO A O 1
ATOM 739 N N . LEU A 1 98 ? 8.360 7.346 -4.765 1.00 66.50 98 LEU A N 1
ATOM 740 C CA . LEU A 1 98 ? 7.204 8.151 -5.178 1.00 66.50 98 LEU A CA 1
ATOM 741 C C . LEU A 1 98 ? 6.028 7.261 -5.581 1.00 66.50 98 LEU A C 1
ATOM 743 O O . LEU A 1 98 ? 4.907 7.519 -5.144 1.00 66.50 98 LEU A O 1
ATOM 747 N N . SER A 1 99 ? 6.282 6.211 -6.368 1.00 66.44 99 SER A N 1
ATOM 748 C CA . SER A 1 99 ? 5.233 5.267 -6.775 1.00 66.44 99 SER A CA 1
ATOM 749 C C . SER A 1 99 ? 4.648 4.546 -5.561 1.00 66.44 99 SER A C 1
ATOM 751 O O . SER A 1 99 ? 3.440 4.572 -5.332 1.00 66.44 99 SER A O 1
ATOM 753 N N . GLU A 1 100 ? 5.513 4.017 -4.697 1.00 72.81 100 GLU A N 1
ATOM 754 C CA . GLU A 1 100 ? 5.085 3.270 -3.517 1.00 72.81 100 GLU A CA 1
ATOM 755 C C . GLU A 1 100 ? 4.339 4.147 -2.498 1.00 72.81 100 GLU A C 1
ATOM 757 O O . GLU A 1 100 ? 3.357 3.715 -1.888 1.00 72.81 100 GLU A O 1
ATOM 762 N N . THR A 1 101 ? 4.736 5.419 -2.366 1.00 74.69 101 THR A N 1
ATOM 763 C CA . THR A 1 101 ? 3.996 6.405 -1.565 1.00 74.69 101 THR A CA 1
ATOM 764 C C . THR A 1 101 ? 2.577 6.587 -2.080 1.00 74.69 101 THR A C 1
ATOM 766 O O . THR A 1 101 ? 1.632 6.604 -1.289 1.00 74.69 101 THR A O 1
ATOM 769 N N . VAL A 1 102 ? 2.420 6.750 -3.394 1.00 74.19 102 VAL A N 1
ATOM 770 C CA . VAL A 1 102 ? 1.108 6.943 -4.010 1.00 74.19 102 VAL A CA 1
ATOM 771 C C . VAL A 1 102 ? 0.247 5.701 -3.796 1.00 74.19 102 VAL A C 1
ATOM 773 O O . VAL A 1 102 ? -0.876 5.838 -3.320 1.00 74.19 102 VAL A O 1
ATOM 776 N N . GLU A 1 103 ? 0.774 4.505 -4.055 1.00 78.94 103 GLU A N 1
ATOM 777 C CA . GLU A 1 103 ? 0.041 3.243 -3.907 1.00 78.94 103 GLU A CA 1
ATOM 778 C C . GLU A 1 103 ? -0.478 3.027 -2.479 1.00 78.94 103 GLU A C 1
ATOM 780 O O . GLU A 1 103 ? -1.689 2.904 -2.263 1.00 78.94 103 GLU A O 1
ATOM 785 N N . TRP A 1 104 ? 0.411 3.035 -1.482 1.00 85.31 104 TRP A N 1
ATOM 786 C CA . TRP A 1 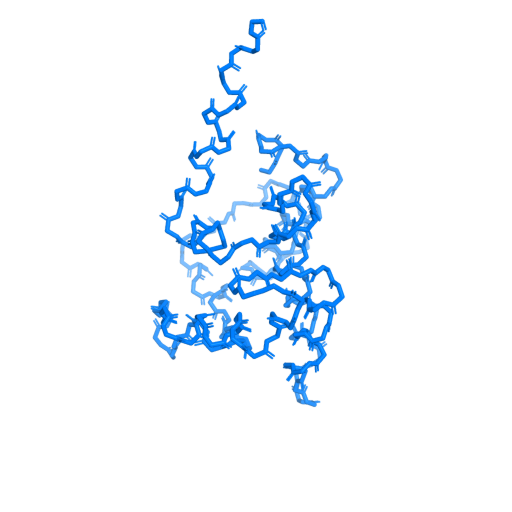104 ? 0.024 2.693 -0.114 1.00 85.31 104 TRP A CA 1
ATOM 787 C C . TRP A 1 104 ? -0.762 3.799 0.586 1.00 85.31 104 TRP A C 1
ATOM 789 O O . TRP A 1 104 ? -1.707 3.500 1.322 1.00 85.31 104 TRP A O 1
ATOM 799 N N . LYS A 1 105 ? -0.439 5.081 0.354 1.00 85.19 105 LYS A N 1
ATOM 800 C CA . LYS A 1 105 ? -1.189 6.181 0.984 1.00 85.19 105 LYS A CA 1
ATOM 801 C C . LYS A 1 105 ? -2.569 6.354 0.369 1.00 85.19 105 LYS A C 1
ATOM 803 O O . LYS A 1 105 ? -3.517 6.606 1.113 1.00 85.19 105 LYS A O 1
ATOM 808 N N . LEU A 1 106 ? -2.722 6.188 -0.949 1.00 82.44 106 LEU A N 1
ATOM 809 C CA . LEU A 1 106 ? -4.052 6.196 -1.564 1.00 82.44 106 LEU A CA 1
ATOM 810 C C . LEU A 1 106 ? -4.899 5.034 -1.059 1.00 82.44 106 LEU A C 1
ATOM 812 O O . LEU A 1 106 ? -6.059 5.253 -0.709 1.00 82.44 106 LEU A O 1
ATOM 816 N N . LEU A 1 107 ? -4.325 3.831 -0.968 1.00 85.31 107 LEU A N 1
ATOM 817 C CA . LEU A 1 107 ? -5.027 2.675 -0.420 1.00 85.31 107 LEU A CA 1
ATOM 818 C C . LEU A 1 107 ? -5.466 2.922 1.029 1.00 85.31 107 LEU A C 1
ATOM 820 O O . LEU A 1 107 ? -6.622 2.682 1.371 1.00 85.31 107 LEU A O 1
ATOM 824 N N . TYR A 1 108 ? -4.590 3.482 1.864 1.00 86.81 108 TYR A N 1
ATOM 825 C CA . TYR A 1 108 ? -4.933 3.851 3.236 1.00 86.81 108 TYR A CA 1
ATOM 826 C C . TYR A 1 108 ? -6.076 4.870 3.301 1.00 86.81 108 TYR A C 1
ATOM 828 O O . TYR A 1 108 ? -7.027 4.686 4.056 1.00 86.81 108 TYR A O 1
ATOM 836 N N . ILE A 1 109 ? -6.028 5.931 2.492 1.00 83.62 109 ILE A N 1
ATOM 837 C CA . ILE A 1 109 ? -7.098 6.938 2.457 1.00 83.62 109 ILE A CA 1
ATOM 838 C C . ILE A 1 109 ? -8.418 6.320 1.974 1.00 83.62 109 ILE A C 1
ATOM 840 O O . ILE A 1 109 ? -9.469 6.673 2.505 1.00 83.62 109 ILE A O 1
ATOM 844 N N . ALA A 1 110 ? -8.374 5.397 1.006 1.00 80.69 110 ALA A N 1
ATOM 845 C CA . ALA A 1 110 ? -9.561 4.722 0.482 1.00 80.69 110 ALA A CA 1
ATOM 846 C C . ALA A 1 110 ? -10.219 3.791 1.507 1.00 80.69 110 ALA A C 1
ATOM 848 O O . ALA A 1 110 ? -11.443 3.689 1.547 1.00 80.69 110 ALA A O 1
ATOM 849 N N . ALA A 1 111 ? -9.398 3.060 2.264 1.00 86.44 111 ALA A N 1
ATOM 850 C CA . ALA A 1 111 ? -9.802 1.783 2.842 1.00 86.44 111 ALA A CA 1
ATOM 851 C C . ALA A 1 111 ? -9.500 1.630 4.339 1.00 86.44 111 ALA A C 1
ATOM 853 O O . ALA A 1 111 ? -9.784 0.573 4.910 1.00 86.44 111 ALA A O 1
ATOM 854 N N . LYS A 1 112 ? -8.936 2.655 4.995 1.00 90.62 112 LYS A N 1
ATOM 855 C CA . LYS A 1 112 ? -8.793 2.651 6.455 1.00 90.62 112 LYS A CA 1
ATOM 856 C C . LYS A 1 112 ? -10.159 2.570 7.130 1.00 90.62 112 LYS A C 1
ATOM 858 O O . LYS A 1 112 ? -11.131 3.182 6.684 1.00 90.62 112 LYS A O 1
ATOM 863 N N . ASP A 1 113 ? -10.216 1.856 8.243 1.00 89.88 113 ASP A N 1
ATOM 864 C CA . ASP A 1 113 ? -11.390 1.851 9.099 1.00 89.88 113 ASP A CA 1
ATOM 865 C C . ASP A 1 113 ? -11.528 3.164 9.894 1.00 89.88 113 ASP A C 1
ATOM 867 O O . ASP A 1 113 ? -10.689 4.076 9.845 1.00 89.88 113 ASP A O 1
ATOM 871 N N . LYS A 1 114 ? -12.636 3.266 10.633 1.00 88.75 114 LYS A N 1
ATOM 872 C CA . LYS A 1 114 ? -12.952 4.417 11.488 1.00 88.75 114 LYS A CA 1
ATOM 873 C C . LYS A 1 114 ? -11.909 4.667 12.582 1.00 88.75 114 LYS A C 1
ATOM 875 O O . LYS A 1 114 ? -11.790 5.796 13.047 1.00 88.75 114 LYS A O 1
ATOM 880 N N . ASP A 1 115 ? -11.162 3.634 12.963 1.00 90.75 115 ASP A N 1
ATOM 881 C CA . ASP A 1 115 ? -10.167 3.673 14.032 1.00 90.75 115 ASP A CA 1
ATOM 882 C C . ASP A 1 115 ? -8.757 3.975 13.477 1.00 90.75 115 ASP A C 1
ATOM 884 O O . ASP A 1 115 ? -7.800 4.091 14.239 1.00 90.75 115 ASP A O 1
ATOM 888 N N . GLY A 1 116 ? -8.628 4.179 12.157 1.00 91.81 116 GLY A N 1
ATOM 889 C CA . GLY A 1 116 ? -7.378 4.568 11.502 1.00 91.81 116 GLY A CA 1
ATOM 890 C C . GLY A 1 116 ? -6.497 3.392 11.082 1.00 91.81 116 GLY A C 1
ATOM 891 O O . GLY A 1 116 ? -5.298 3.575 10.885 1.00 91.81 116 GLY A O 1
ATOM 892 N N . PHE A 1 117 ? -7.070 2.201 10.924 1.00 94.44 117 PHE A N 1
ATOM 893 C CA . PHE A 1 117 ? -6.335 1.007 10.526 1.00 94.44 117 PHE A CA 1
ATOM 894 C C . PHE A 1 117 ? -6.694 0.568 9.110 1.00 94.44 117 PHE A C 1
ATOM 896 O O . PHE A 1 117 ? -7.859 0.363 8.770 1.00 94.44 117 PHE A O 1
ATOM 903 N N . LEU A 1 118 ? -5.676 0.352 8.283 1.00 94.06 118 LEU A N 1
ATOM 904 C CA . LEU A 1 118 ? -5.811 -0.400 7.044 1.00 94.06 118 LEU A CA 1
ATOM 905 C C . 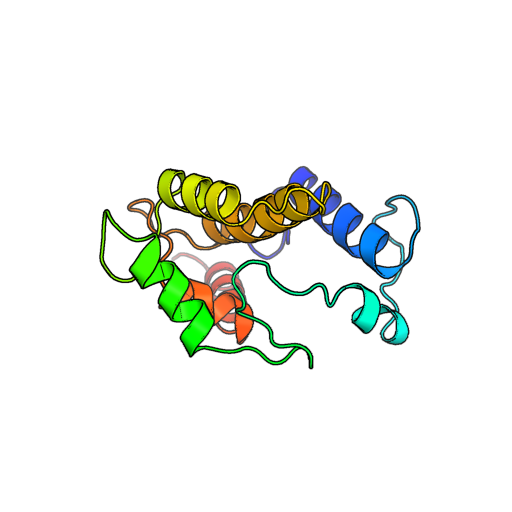LEU A 1 118 ? -5.686 -1.889 7.370 1.00 94.06 118 LEU A C 1
ATOM 907 O O . LEU A 1 118 ? -4.586 -2.390 7.596 1.00 94.06 118 LEU A O 1
ATOM 911 N N . ASN A 1 119 ? -6.818 -2.589 7.422 1.00 94.00 119 ASN A N 1
ATOM 912 C CA . ASN A 1 119 ? -6.850 -4.027 7.691 1.00 94.00 119 ASN A CA 1
ATOM 913 C C . ASN A 1 119 ? -6.359 -4.816 6.464 1.00 94.00 119 ASN A C 1
ATOM 915 O O . ASN A 1 119 ? -6.717 -4.493 5.329 1.00 94.00 119 ASN A O 1
ATOM 919 N N . LYS A 1 120 ? -5.573 -5.872 6.700 1.00 92.44 120 LYS A N 1
ATOM 920 C CA . LYS A 1 120 ? -4.971 -6.724 5.663 1.00 92.44 120 LYS A CA 1
ATOM 921 C C . LYS A 1 120 ? -5.996 -7.249 4.662 1.00 92.44 120 LYS A C 1
ATOM 923 O O . LYS A 1 120 ? -5.783 -7.116 3.464 1.00 92.44 120 LYS A O 1
ATOM 928 N N . ASP A 1 121 ? -7.122 -7.774 5.137 1.00 88.94 121 ASP A N 1
ATOM 929 C CA . ASP A 1 121 ? -8.161 -8.348 4.269 1.00 88.94 121 ASP A CA 1
ATOM 930 C C . ASP A 1 121 ? -8.795 -7.289 3.359 1.00 88.94 121 ASP A C 1
ATOM 932 O O . ASP A 1 121 ? -9.076 -7.539 2.189 1.00 88.94 121 ASP A O 1
ATOM 936 N N . THR A 1 122 ? -8.971 -6.068 3.871 1.00 88.38 122 THR A N 1
ATOM 937 C CA . THR A 1 122 ? -9.437 -4.930 3.070 1.00 88.38 122 THR A CA 1
ATOM 938 C C . THR A 1 122 ? -8.403 -4.551 2.013 1.00 88.38 122 THR A C 1
ATOM 940 O O . THR A 1 122 ? -8.764 -4.260 0.874 1.00 88.38 122 THR A O 1
ATOM 943 N N . ALA A 1 123 ? -7.120 -4.581 2.377 1.00 88.19 123 ALA A N 1
ATOM 944 C CA . ALA A 1 123 ? -6.028 -4.303 1.461 1.00 88.19 123 ALA A CA 1
ATOM 945 C C . ALA A 1 123 ? -5.914 -5.380 0.366 1.00 88.19 123 ALA A C 1
ATOM 947 O O . ALA A 1 123 ? -5.791 -5.015 -0.796 1.00 88.19 123 ALA A O 1
ATOM 948 N N . ILE A 1 124 ? -6.066 -6.672 0.695 1.00 87.38 124 ILE A N 1
ATOM 949 C CA . ILE A 1 124 ? -6.190 -7.778 -0.280 1.00 87.38 124 ILE A CA 1
ATOM 950 C C . ILE A 1 124 ? -7.369 -7.525 -1.225 1.00 87.38 124 ILE A C 1
ATOM 952 O O . ILE A 1 124 ? -7.238 -7.692 -2.437 1.00 87.38 124 ILE A O 1
ATOM 956 N N . GLY A 1 125 ? -8.487 -7.028 -0.689 1.00 82.75 125 GLY A N 1
ATOM 957 C CA . GLY A 1 125 ? -9.663 -6.667 -1.475 1.00 82.75 125 GLY A CA 1
ATOM 958 C C . GLY A 1 125 ? -9.400 -5.624 -2.570 1.00 82.75 125 GLY A C 1
ATOM 959 O O . GLY A 1 125 ? -10.146 -5.544 -3.547 1.00 82.75 125 GLY A O 1
ATOM 960 N N . ALA A 1 126 ? -8.349 -4.807 -2.437 1.00 83.25 126 ALA A N 1
ATOM 961 C CA . ALA A 1 126 ? -7.943 -3.869 -3.480 1.00 83.25 126 ALA A CA 1
ATOM 962 C C . ALA A 1 126 ? -7.322 -4.575 -4.698 1.00 83.25 126 ALA A C 1
ATOM 964 O O . ALA A 1 126 ? -7.441 -4.058 -5.810 1.00 83.25 126 ALA A O 1
ATOM 965 N N . PHE A 1 127 ? -6.697 -5.739 -4.485 1.00 77.25 127 PHE A N 1
ATOM 966 C CA . PHE A 1 127 ? -6.038 -6.550 -5.512 1.00 77.25 127 PHE A CA 1
ATOM 967 C C . PHE A 1 127 ? -7.009 -7.495 -6.225 1.00 77.25 127 PHE A C 1
ATOM 969 O O . PHE A 1 127 ? -6.910 -7.654 -7.438 1.00 77.25 127 PHE A O 1
ATOM 976 N N . ASP A 1 128 ? -7.960 -8.098 -5.503 1.00 79.75 128 ASP A N 1
ATOM 977 C CA . ASP A 1 128 ? -8.973 -8.991 -6.093 1.00 79.75 128 ASP A CA 1
ATOM 978 C C . ASP A 1 128 ? -10.224 -8.257 -6.622 1.00 79.75 128 ASP A C 1
ATOM 980 O O . ASP A 1 128 ? -11.082 -8.860 -7.265 1.00 79.75 128 ASP A O 1
ATOM 984 N N . GLY A 1 129 ? -10.323 -6.947 -6.369 1.00 77.62 129 GLY A N 1
ATOM 985 C CA . GLY A 1 129 ? -11.415 -6.080 -6.815 1.00 77.62 129 GLY A CA 1
ATOM 986 C C . GLY A 1 129 ? -12.606 -5.989 -5.853 1.00 77.62 129 GLY A C 1
ATOM 987 O O . GLY A 1 129 ? -13.424 -5.072 -5.976 1.00 77.62 129 GLY A O 1
ATOM 988 N N . SER A 1 130 ? -12.692 -6.864 -4.849 1.00 82.81 130 SER A N 1
ATOM 989 C CA . SER A 1 130 ? -13.828 -6.936 -3.924 1.00 82.81 130 SER A CA 1
ATOM 990 C C . SER A 1 130 ? -13.990 -5.690 -3.047 1.00 82.81 130 SER A C 1
ATOM 992 O O . SER A 1 130 ? -15.110 -5.367 -2.638 1.00 82.81 130 SER A O 1
ATOM 994 N N . LEU A 1 131 ? -12.906 -4.955 -2.773 1.00 83.38 131 LEU A N 1
ATOM 995 C CA . LEU A 1 131 ? -12.953 -3.674 -2.065 1.00 83.38 131 LEU A CA 1
ATOM 996 C C . LEU A 1 131 ? -13.757 -2.644 -2.859 1.00 83.38 131 LEU A C 1
ATOM 998 O O . LEU A 1 131 ? -14.651 -1.993 -2.319 1.00 83.38 131 LEU A O 1
ATOM 1002 N N . TRP A 1 132 ? -13.452 -2.507 -4.145 1.00 80.44 132 TRP A N 1
ATOM 1003 C CA . TRP A 1 132 ? -14.051 -1.485 -4.995 1.00 80.44 132 TRP A CA 1
ATOM 1004 C C . TRP A 1 132 ? -15.532 -1.766 -5.237 1.00 80.44 132 TRP A C 1
ATOM 1006 O O . TRP A 1 132 ? -16.347 -0.847 -5.153 1.00 80.44 132 TRP A O 1
ATOM 1016 N N . ASP A 1 133 ? -15.893 -3.038 -5.414 1.00 79.25 133 ASP A N 1
ATOM 1017 C CA . ASP A 1 133 ? -17.287 -3.479 -5.491 1.00 79.25 133 ASP A CA 1
ATOM 1018 C C . ASP A 1 133 ? -18.064 -3.160 -4.210 1.00 79.25 133 ASP A C 1
ATOM 1020 O O . ASP A 1 133 ? -19.200 -2.680 -4.269 1.00 79.25 133 ASP A O 1
ATOM 1024 N N . LYS A 1 134 ? -17.461 -3.397 -3.037 1.00 80.44 134 LYS A N 1
ATOM 1025 C CA . LYS A 1 134 ? -18.062 -3.043 -1.742 1.00 80.44 134 LYS A CA 1
ATOM 1026 C C . LYS A 1 134 ? -18.268 -1.533 -1.619 1.00 80.44 134 LYS A C 1
ATOM 1028 O O . LYS A 1 134 ? -19.364 -1.108 -1.258 1.00 80.44 134 LYS A O 1
ATOM 1033 N N . MET A 1 135 ? -17.262 -0.726 -1.961 1.00 79.44 135 MET A N 1
ATOM 1034 C CA . MET A 1 135 ? -17.353 0.740 -1.910 1.00 79.44 135 MET A CA 1
ATOM 1035 C C . MET A 1 135 ? -18.411 1.287 -2.878 1.00 79.44 135 MET A C 1
ATOM 1037 O O . MET A 1 135 ? -19.179 2.178 -2.515 1.00 79.44 135 MET A O 1
ATOM 1041 N N . ALA A 1 136 ? -18.495 0.739 -4.094 1.00 75.69 136 ALA A N 1
ATOM 1042 C CA . ALA A 1 136 ? -19.502 1.127 -5.077 1.00 75.69 136 ALA A CA 1
ATOM 1043 C C . ALA A 1 136 ? -20.925 0.825 -4.577 1.00 75.69 136 ALA A C 1
ATOM 1045 O O . ALA A 1 136 ? -21.791 1.700 -4.629 1.00 75.69 136 ALA A O 1
ATOM 1046 N N . LYS A 1 137 ? -21.146 -0.371 -4.012 1.00 78.38 137 LYS A N 1
ATOM 1047 C CA . LYS A 1 137 ? -22.440 -0.783 -3.439 1.00 78.38 137 LYS A CA 1
ATOM 1048 C C . LYS A 1 137 ? -22.851 0.049 -2.226 1.00 78.38 137 LYS A C 1
ATOM 1050 O O . LYS A 1 137 ? -24.024 0.394 -2.095 1.00 78.38 137 LYS A O 1
ATOM 1055 N N . GLN A 1 138 ? -21.909 0.394 -1.345 1.00 74.69 138 GLN A N 1
ATOM 1056 C CA . GLN A 1 138 ? -22.185 1.261 -0.194 1.00 74.69 138 GLN A CA 1
ATOM 1057 C C . GLN A 1 138 ? -22.651 2.649 -0.633 1.00 74.69 138 GLN A C 1
ATOM 1059 O O . GLN A 1 138 ? -23.543 3.215 -0.015 1.00 74.69 138 GLN A O 1
ATOM 1064 N N . LYS A 1 139 ? -22.094 3.179 -1.726 1.00 66.62 139 LYS A N 1
ATOM 1065 C CA . LYS A 1 139 ? -22.463 4.500 -2.241 1.00 66.62 139 LYS A CA 1
ATOM 1066 C C . LYS A 1 139 ? -23.756 4.510 -3.057 1.00 66.62 139 LYS A C 1
ATOM 1068 O O . LYS A 1 139 ? -24.423 5.538 -3.107 1.00 66.62 139 LYS A O 1
ATOM 1073 N N . SER A 1 140 ? -24.102 3.397 -3.708 1.00 63.28 140 SER A N 1
ATOM 1074 C CA . SER A 1 140 ? -25.382 3.235 -4.412 1.00 63.28 140 SER A CA 1
ATOM 1075 C C . SER A 1 140 ? -26.544 2.875 -3.484 1.00 63.28 140 SER A C 1
ATOM 1077 O O . SER A 1 140 ? -27.692 2.902 -3.917 1.00 63.28 140 SER A O 1
ATOM 1079 N N . SER A 1 141 ? -26.257 2.498 -2.236 1.00 54.44 141 SER A N 1
ATOM 1080 C CA . SER A 1 141 ? -27.279 2.223 -1.229 1.00 54.44 141 SER A CA 1
ATOM 1081 C C . SER A 1 141 ? -27.702 3.550 -0.594 1.00 54.44 141 SER A C 1
ATOM 1083 O O . SER A 1 141 ? -26.853 4.217 0.000 1.00 54.44 141 SER A O 1
ATOM 1085 N N . PRO A 1 142 ? -28.973 3.974 -0.711 1.00 47.62 142 PRO A N 1
ATOM 1086 C CA . PRO A 1 142 ? -29.443 5.160 -0.015 1.00 47.62 142 PRO A CA 1
ATOM 1087 C C . PRO A 1 142 ? -29.322 4.906 1.490 1.00 47.62 142 PRO A C 1
ATOM 1089 O O . PRO A 1 142 ? -29.830 3.904 1.994 1.00 47.62 142 PRO A O 1
ATOM 1092 N N . THR A 1 143 ? -28.646 5.792 2.215 1.00 46.00 143 THR A N 1
ATOM 1093 C CA . THR A 1 143 ? -28.821 5.898 3.667 1.00 46.00 143 THR A CA 1
ATOM 1094 C C . THR A 1 143 ? -30.285 6.241 3.935 1.00 46.00 143 THR A C 1
ATOM 1096 O O . THR A 1 143 ? -30.713 7.337 3.571 1.00 46.00 143 THR A O 1
ATOM 1099 N N . ASN A 1 144 ? -31.038 5.291 4.500 1.00 36.16 144 ASN A N 1
ATOM 1100 C CA . ASN A 1 144 ? -32.318 5.562 5.165 1.00 36.16 144 ASN A CA 1
ATOM 1101 C C . ASN A 1 144 ? -32.091 6.375 6.440 1.00 36.16 144 ASN A C 1
ATOM 1103 O O . ASN A 1 144 ? -31.051 6.135 7.099 1.00 36.16 144 ASN A O 1
#

Organism: NCBI:txid198213

Secondary structure (DSSP, 8-state):
-GGGT--HHHHHHHHHHHHHHHH-----TTPPPPGGGHHHH-PPPTTS-B-TT--B-HHHHHHHHHHH--SSTTEE-HHHHHHHHHHT--TT-SSHHHHHHHHHHHHHHHH--TTS-EEHHHHHHHHHSHHHHHHHHHHHS---

pLDDT: mean 74.44, std 13.41, range [36.16, 94.81]